Protein AF-A0A0P0X554-F1 (afdb_monomer_lite)

InterPro domains:
  IPR001412 Aminoacyl-tRNA synthetase, class I, conserved site [PS00178] (25-35)
  IPR014729 Rossmann-like alpha/beta/alpha sandwich fold [G3DSA:3.40.50.620] (14-107)

Sequence (107 aa):
MVPGLRDRKFNLCYRSLRVSQPRGPSSEALHLGHLIPFMEYLQDAFKVPQVIQLTDDEKFMWKNLTIAECKRLAHENAKDIITCGFDIEKTFIFTDFSYVGGFITYL

Secondary structure (DSSP, 8-state):
--TTHHHHHHHHHHHS--EEEEE---SSS--HHHHGGG-THHHHHHT--EEEEE-HHHHHHHSS--HHHHHHHHHHHHHHHHTT---TTTEEEEEHHHHTTT-----

Structure (mmCIF, N/CA/C/O backbone):
data_AF-A0A0P0X554-F1
#
_entry.id   AF-A0A0P0X554-F1
#
loop_
_atom_site.group_PDB
_atom_site.id
_atom_site.type_symbol
_atom_site.label_atom_id
_atom_site.label_alt_id
_atom_site.label_comp_id
_atom_site.label_asym_id
_atom_site.label_entity_id
_atom_site.label_seq_id
_atom_site.pdbx_PDB_ins_code
_atom_site.Cartn_x
_atom_site.Cartn_y
_atom_site.Cartn_z
_atom_site.occupancy
_atom_site.B_iso_or_equiv
_atom_site.auth_seq_id
_atom_site.auth_comp_id
_atom_site.auth_asym_id
_atom_site.auth_atom_id
_atom_site.pdbx_PDB_model_num
ATOM 1 N N . MET A 1 1 ? -12.638 21.065 -3.031 1.00 31.06 1 MET A N 1
ATOM 2 C CA . MET A 1 1 ? -11.676 21.520 -2.003 1.00 31.06 1 MET A CA 1
ATOM 3 C C . MET A 1 1 ? -12.482 21.851 -0.748 1.00 31.06 1 MET A C 1
ATOM 5 O O . MET A 1 1 ? -13.206 22.832 -0.778 1.00 31.06 1 MET A O 1
ATOM 9 N N . VAL A 1 2 ? -12.459 21.010 0.295 1.00 34.94 2 VAL A N 1
ATOM 10 C CA . VAL A 1 2 ? -13.098 21.311 1.596 1.00 34.94 2 VAL A CA 1
ATOM 11 C C . VAL A 1 2 ? -11.978 21.616 2.599 1.00 34.94 2 VAL A C 1
ATOM 13 O O . VAL A 1 2 ? -11.364 20.683 3.130 1.00 34.94 2 VAL A O 1
ATOM 16 N N . PRO A 1 3 ? -11.629 22.896 2.822 1.00 33.62 3 PRO A N 1
ATOM 17 C CA . PRO A 1 3 ? -10.677 23.279 3.858 1.00 33.62 3 PRO A CA 1
ATOM 18 C C . PRO A 1 3 ? -11.292 22.906 5.216 1.00 33.62 3 PRO A C 1
ATOM 20 O O . PRO A 1 3 ? -12.348 23.415 5.569 1.00 33.62 3 PRO A O 1
ATOM 23 N N . GLY A 1 4 ? -10.698 21.949 5.934 1.00 36.50 4 GLY A N 1
ATOM 24 C CA . GLY A 1 4 ? -11.195 21.473 7.238 1.00 36.50 4 GLY A CA 1
ATOM 25 C C . GLY A 1 4 ? -11.436 19.962 7.347 1.00 36.50 4 GLY A C 1
ATOM 26 O O . GLY A 1 4 ? -11.533 19.442 8.460 1.00 36.50 4 GLY A O 1
ATOM 27 N N . LEU A 1 5 ? -11.472 19.220 6.229 1.00 45.41 5 LEU A N 1
ATOM 28 C CA . LEU A 1 5 ? -11.336 17.752 6.280 1.00 45.41 5 LEU A CA 1
ATOM 29 C C . LEU A 1 5 ? -9.878 17.325 6.539 1.00 45.41 5 LEU A C 1
ATOM 31 O O . LEU A 1 5 ? -9.656 16.305 7.191 1.00 45.41 5 LEU A O 1
ATOM 35 N N . ARG A 1 6 ? -8.917 18.145 6.071 1.00 47.53 6 ARG A N 1
ATOM 36 C CA . ARG A 1 6 ? -7.458 17.978 6.228 1.00 47.53 6 ARG A CA 1
ATOM 37 C C . ARG A 1 6 ? -7.061 17.675 7.674 1.00 47.53 6 ARG A C 1
ATOM 39 O O . ARG A 1 6 ? -6.455 16.644 7.931 1.00 47.53 6 ARG A O 1
ATOM 46 N N . ASP A 1 7 ? -7.487 18.513 8.615 1.00 49.47 7 ASP A N 1
ATOM 47 C CA . ASP A 1 7 ? -7.030 18.407 10.004 1.00 49.47 7 ASP A CA 1
ATOM 48 C C . ASP A 1 7 ? -7.838 17.405 10.825 1.00 49.47 7 ASP A C 1
ATOM 50 O O . ASP A 1 7 ? -7.313 16.827 11.772 1.00 49.47 7 ASP A O 1
ATOM 54 N N . ARG A 1 8 ? -9.107 17.156 10.473 1.00 48.38 8 ARG A N 1
ATOM 55 C CA . ARG A 1 8 ? -9.950 16.217 11.228 1.00 48.38 8 ARG A CA 1
ATOM 56 C C . ARG A 1 8 ? -9.608 14.763 10.939 1.00 48.38 8 ARG A C 1
ATOM 58 O O . ARG A 1 8 ? -9.450 14.003 11.891 1.00 48.38 8 ARG A O 1
ATOM 65 N N . LYS A 1 9 ? -9.441 14.374 9.668 1.00 50.94 9 LYS A N 1
ATOM 66 C CA . LYS A 1 9 ? -9.040 12.996 9.335 1.00 50.94 9 LYS A CA 1
ATOM 67 C C . LYS A 1 9 ? -7.588 12.724 9.753 1.00 50.94 9 LYS A C 1
ATOM 69 O O . LYS A 1 9 ? -7.319 11.658 10.297 1.00 50.94 9 LYS A O 1
ATOM 74 N N . PHE A 1 10 ? -6.685 13.704 9.618 1.00 50.28 10 PHE A N 1
ATOM 75 C CA . PHE A 1 10 ? -5.281 13.566 10.028 1.00 50.28 10 PHE A CA 1
ATOM 76 C C . PHE A 1 10 ? -5.080 13.553 11.555 1.00 50.28 10 PHE A C 1
ATOM 78 O O . PHE A 1 10 ? -4.336 12.716 12.053 1.00 50.28 10 PHE A O 1
ATOM 85 N N . ASN A 1 11 ? -5.793 14.376 12.338 1.00 46.16 11 ASN A N 1
ATOM 86 C CA . ASN A 1 11 ? -5.724 14.279 13.807 1.00 46.16 11 ASN A CA 1
ATOM 87 C C . ASN A 1 11 ? -6.412 13.017 14.353 1.00 46.16 11 ASN A C 1
ATOM 89 O O . ASN A 1 11 ? -5.947 12.450 15.345 1.00 46.16 11 ASN A O 1
ATOM 93 N N . LEU A 1 12 ? -7.467 12.508 13.697 1.00 45.50 12 LEU A N 1
ATOM 94 C CA . LEU A 1 12 ? -7.964 11.154 13.988 1.00 45.50 12 LEU A CA 1
ATOM 95 C C . LEU A 1 12 ? -6.891 10.097 13.691 1.00 45.50 12 LEU A C 1
ATOM 97 O O . LEU A 1 12 ? -6.791 9.108 14.426 1.00 45.50 12 LEU A O 1
ATOM 101 N N . CYS A 1 13 ? -6.060 10.360 12.673 1.00 47.78 13 CYS A N 1
ATOM 102 C CA . CYS A 1 13 ? -4.906 9.565 12.274 1.00 47.78 13 CYS A CA 1
ATOM 103 C C . CYS A 1 13 ? -3.769 9.532 13.330 1.00 47.78 13 CYS A C 1
ATOM 105 O O . CYS A 1 13 ? -2.742 8.913 13.102 1.00 47.78 13 CYS A O 1
ATOM 107 N N . TYR A 1 14 ? -3.906 10.122 14.518 1.00 44.88 14 TYR A N 1
ATOM 108 C CA . TYR A 1 14 ? -2.922 9.939 15.603 1.00 44.88 14 TYR A CA 1
ATOM 109 C C . TYR A 1 14 ? -3.537 9.499 16.935 1.00 44.88 14 TYR A C 1
ATOM 111 O O . TYR A 1 14 ? -2.808 9.166 17.863 1.00 44.88 14 TYR A O 1
ATOM 119 N N . ARG A 1 15 ? -4.872 9.445 17.041 1.00 47.50 15 ARG A N 1
ATOM 120 C CA . ARG A 1 15 ? -5.568 9.298 18.335 1.00 47.50 15 ARG A CA 1
ATOM 121 C C . ARG A 1 15 ? -6.396 8.023 18.499 1.00 47.50 15 ARG A C 1
ATOM 123 O O . ARG A 1 15 ? -6.973 7.812 19.558 1.00 47.50 15 ARG A O 1
ATOM 130 N N . SER A 1 16 ? -6.478 7.193 17.462 1.00 53.97 16 SER A N 1
ATOM 131 C CA . SER A 1 16 ? -7.328 5.997 17.418 1.00 53.97 16 SER A CA 1
ATOM 132 C C . SER A 1 16 ? -6.608 4.819 16.759 1.00 53.97 16 SER A C 1
ATOM 134 O O . SER A 1 16 ? -5.744 5.030 15.903 1.00 53.97 16 SER A O 1
ATOM 136 N N . LEU A 1 17 ? -6.954 3.593 17.170 1.00 58.03 17 LEU A N 1
ATOM 137 C CA . LEU A 1 17 ? -6.541 2.361 16.494 1.00 58.03 17 LEU A CA 1
ATOM 138 C C . LEU A 1 17 ? -6.963 2.439 15.020 1.00 58.03 17 LEU A C 1
ATOM 140 O O . LEU A 1 17 ? -8.096 2.817 14.726 1.00 58.03 17 LEU A O 1
ATOM 144 N N . ARG A 1 18 ? -6.052 2.101 14.107 1.00 66.06 18 ARG A N 1
ATOM 145 C CA . ARG A 1 18 ? -6.309 2.031 12.665 1.00 66.06 18 ARG A CA 1
ATOM 146 C C . ARG A 1 18 ? -5.648 0.804 12.078 1.00 66.06 18 ARG A C 1
ATOM 148 O O . ARG A 1 18 ? -4.645 0.325 12.603 1.00 66.06 18 ARG A O 1
ATOM 155 N N . VAL A 1 19 ? -6.197 0.352 10.963 1.00 74.44 19 VAL A N 1
ATOM 156 C CA . VAL A 1 19 ? -5.577 -0.666 10.124 1.00 74.44 19 VAL A CA 1
ATOM 157 C C . VAL A 1 19 ? -4.907 0.060 8.960 1.00 74.44 19 VAL A C 1
ATOM 159 O O . VAL A 1 19 ? -5.539 0.870 8.280 1.00 74.44 19 VAL A O 1
ATOM 162 N N . SER A 1 20 ? -3.612 -0.191 8.773 1.00 75.81 20 SER A N 1
ATOM 163 C CA . SER A 1 20 ? -2.810 0.379 7.689 1.00 75.81 20 SER A CA 1
ATOM 164 C C . SER A 1 20 ? -2.366 -0.742 6.761 1.00 75.81 20 SER A C 1
ATOM 166 O O . SER A 1 20 ? -1.703 -1.671 7.216 1.00 75.81 20 SER A O 1
ATOM 168 N N . GLN A 1 21 ? -2.730 -0.662 5.482 1.00 76.94 21 GLN A N 1
ATOM 169 C CA . GLN A 1 21 ? -2.376 -1.669 4.474 1.00 76.94 21 GLN A CA 1
ATOM 170 C C . GLN A 1 21 ? -1.566 -1.005 3.349 1.00 76.94 21 GLN A C 1
ATOM 172 O O . GLN A 1 21 ? -2.102 -0.126 2.667 1.00 76.94 21 GLN A O 1
ATOM 177 N N . PRO A 1 22 ? -0.286 -1.368 3.154 1.00 78.06 22 PRO A N 1
ATOM 178 C CA . PRO A 1 22 ? 0.502 -0.863 2.038 1.00 78.06 22 PRO A CA 1
ATOM 179 C C . PRO A 1 22 ? 0.203 -1.643 0.752 1.00 78.06 22 PRO A C 1
ATOM 181 O O . PRO A 1 22 ? -0.023 -2.855 0.773 1.00 78.06 22 PRO A O 1
ATOM 184 N N . ARG A 1 23 ? 0.271 -0.963 -0.393 1.00 84.31 23 ARG A N 1
ATOM 185 C CA . ARG A 1 23 ? 0.195 -1.579 -1.721 1.00 84.31 23 ARG A CA 1
ATOM 186 C C . ARG A 1 23 ? 1.165 -0.903 -2.682 1.00 84.31 23 ARG A C 1
ATOM 188 O O . ARG A 1 23 ? 0.977 0.249 -3.045 1.00 84.31 23 ARG A O 1
ATOM 195 N N . GLY A 1 24 ? 2.144 -1.662 -3.169 1.00 83.06 24 GLY A N 1
ATOM 196 C CA . GLY A 1 24 ? 3.032 -1.215 -4.243 1.00 83.06 24 GLY A CA 1
ATOM 197 C C . GLY A 1 24 ? 2.430 -1.496 -5.623 1.00 83.06 24 GLY A C 1
ATOM 198 O O . GLY A 1 24 ? 2.420 -2.660 -6.026 1.00 83.06 24 GLY A O 1
ATOM 199 N N . PRO A 1 25 ? 1.966 -0.493 -6.382 1.00 77.06 25 PRO A N 1
ATOM 200 C CA . PRO A 1 25 ? 1.293 -0.707 -7.660 1.00 77.06 25 PRO A CA 1
ATOM 201 C C . PRO A 1 25 ? 2.242 -1.256 -8.738 1.00 77.06 25 PRO A C 1
ATOM 203 O O . PRO A 1 25 ? 3.126 -0.568 -9.236 1.00 77.06 25 PRO A O 1
ATOM 206 N N . SER A 1 26 ? 2.083 -2.536 -9.075 1.00 79.19 26 SER A N 1
ATOM 207 C CA . SER A 1 26 ? 3.005 -3.291 -9.946 1.00 79.19 26 SER A CA 1
ATOM 208 C C . SER A 1 26 ? 2.404 -3.752 -11.273 1.00 79.19 26 SER A C 1
ATOM 210 O O . SER A 1 26 ? 3.138 -4.163 -12.166 1.00 79.19 26 SER A O 1
ATOM 212 N N . SER A 1 27 ? 1.080 -3.767 -11.363 1.00 81.88 27 SER A N 1
ATOM 213 C CA . SER A 1 27 ? 0.289 -4.273 -12.484 1.00 81.88 27 SER A CA 1
ATOM 214 C C . SER A 1 27 ? -1.023 -3.508 -12.533 1.00 81.8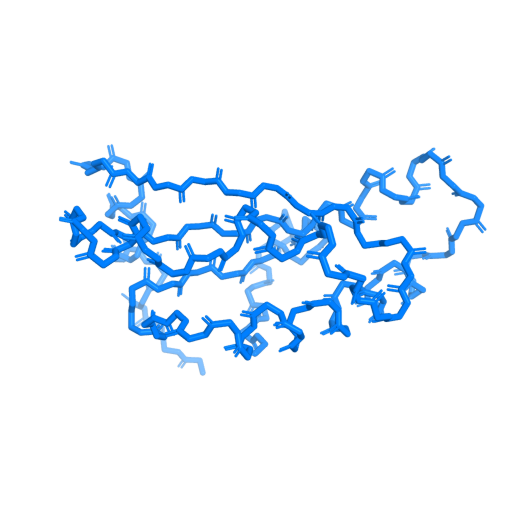8 27 SER A C 1
ATOM 216 O O . SER A 1 27 ? -1.433 -2.944 -11.520 1.00 81.88 27 SER A O 1
ATOM 218 N N . GLU A 1 28 ? -1.674 -3.494 -13.694 1.00 81.12 28 GLU A N 1
ATOM 219 C CA . GLU A 1 28 ? -2.935 -2.765 -13.877 1.00 81.12 28 GLU A CA 1
ATOM 220 C C . GLU A 1 28 ? -4.045 -3.315 -12.985 1.00 81.12 28 GLU A C 1
ATOM 222 O O . GLU A 1 28 ? -4.704 -2.542 -12.303 1.00 81.12 28 GLU A O 1
ATOM 227 N N . ALA A 1 29 ? -4.178 -4.642 -12.927 1.00 80.88 29 ALA A N 1
ATOM 228 C CA . ALA A 1 29 ? -5.162 -5.323 -12.098 1.00 80.88 29 ALA A CA 1
ATOM 229 C C . ALA A 1 29 ? -4.508 -6.074 -10.930 1.00 80.88 29 ALA A C 1
ATOM 231 O O . ALA A 1 29 ? -3.401 -6.629 -11.049 1.00 80.88 29 ALA A O 1
ATOM 232 N N . LEU A 1 30 ? -5.219 -6.130 -9.806 1.00 85.00 30 LEU A N 1
ATOM 233 C CA . LEU A 1 30 ? -4.920 -7.006 -8.677 1.00 85.00 30 LEU A CA 1
ATOM 234 C C . LEU A 1 30 ? -5.409 -8.439 -8.955 1.00 85.00 30 LEU A C 1
ATOM 236 O O . LEU A 1 30 ? -6.552 -8.659 -9.338 1.00 85.00 30 LEU A O 1
ATOM 240 N N . HIS A 1 31 ? -4.568 -9.450 -8.719 1.00 85.06 31 HIS A N 1
ATOM 241 C CA . HIS A 1 31 ? -5.034 -10.839 -8.664 1.00 85.06 31 HIS A CA 1
ATOM 242 C C . HIS A 1 31 ? -5.666 -11.150 -7.298 1.00 85.06 31 HIS A C 1
ATOM 244 O O . HIS A 1 31 ? -5.359 -10.485 -6.310 1.00 85.06 31 HIS A O 1
ATOM 250 N N . LEU A 1 32 ? -6.449 -12.229 -7.195 1.00 82.12 32 LEU A N 1
ATOM 251 C CA . LEU A 1 32 ? -7.172 -12.606 -5.965 1.00 82.12 32 LEU A CA 1
ATOM 252 C C . LEU A 1 32 ? -6.295 -12.625 -4.700 1.00 82.12 32 LEU A C 1
ATOM 254 O O . LEU A 1 32 ? -6.715 -12.149 -3.652 1.00 82.12 32 LEU A O 1
ATOM 258 N N . GLY A 1 33 ? -5.045 -13.096 -4.800 1.00 83.38 33 GLY A N 1
ATOM 259 C CA . GLY A 1 33 ? -4.110 -13.095 -3.667 1.00 83.38 33 GLY A CA 1
ATOM 260 C C . GLY A 1 33 ? -3.786 -11.706 -3.091 1.00 83.38 33 GLY A C 1
ATOM 261 O O . GLY A 1 33 ? -3.485 -11.601 -1.907 1.00 83.38 33 GLY A O 1
ATOM 262 N N . HIS A 1 34 ? -3.888 -10.634 -3.886 1.00 84.25 34 HIS A N 1
ATOM 263 C CA . HIS A 1 34 ? -3.697 -9.262 -3.412 1.00 84.25 34 HIS A CA 1
ATOM 264 C C . HIS A 1 34 ? -4.914 -8.722 -2.668 1.00 84.25 34 HIS A C 1
ATOM 266 O O . HIS A 1 34 ? -4.765 -7.737 -1.960 1.00 84.25 34 HIS A O 1
ATOM 272 N N . LEU A 1 35 ? -6.093 -9.328 -2.827 1.00 81.94 35 LEU A N 1
ATOM 273 C CA . LEU A 1 35 ? -7.324 -8.858 -2.189 1.00 81.94 35 LEU A CA 1
ATOM 274 C C . LEU A 1 35 ? -7.456 -9.359 -0.747 1.00 81.94 35 LEU A C 1
ATOM 276 O O . LEU A 1 35 ? -8.194 -8.772 0.033 1.00 81.94 35 LEU A O 1
ATOM 280 N N . ILE A 1 36 ? -6.702 -10.396 -0.363 1.00 83.00 36 ILE A N 1
ATOM 281 C CA . ILE A 1 36 ? -6.747 -10.983 0.986 1.00 83.00 36 ILE A CA 1
ATOM 282 C C . ILE A 1 36 ? -6.513 -9.930 2.092 1.00 83.00 36 ILE A C 1
ATOM 284 O O . ILE A 1 36 ? -7.290 -9.909 3.046 1.00 83.00 36 ILE A O 1
ATOM 288 N N . PRO A 1 37 ? -5.519 -9.021 1.996 1.00 80.38 37 PRO A N 1
ATOM 289 C CA . PRO A 1 37 ? -5.335 -7.956 2.986 1.00 80.38 37 PRO A CA 1
ATOM 290 C C . PRO A 1 37 ? -6.394 -6.846 2.909 1.00 80.38 37 PRO A C 1
ATOM 292 O O . PRO A 1 37 ? -6.559 -6.100 3.872 1.00 80.38 37 PRO A O 1
ATOM 295 N N . PHE A 1 38 ? -7.089 -6.724 1.773 1.00 77.19 38 PHE A N 1
ATOM 296 C CA . PHE A 1 38 ? -8.109 -5.703 1.514 1.00 77.19 38 PHE A CA 1
ATOM 297 C C . PHE A 1 38 ? -9.534 -6.174 1.797 1.00 77.19 38 PHE A C 1
ATOM 299 O O . PHE A 1 38 ? -10.486 -5.463 1.492 1.00 77.19 38 PHE A O 1
ATOM 306 N N . MET A 1 39 ? -9.701 -7.344 2.412 1.00 75.75 39 MET A N 1
ATOM 307 C CA . MET A 1 39 ? -11.007 -7.762 2.898 1.00 75.75 39 MET A CA 1
ATOM 308 C C . MET A 1 39 ? -11.476 -6.768 3.973 1.00 75.75 39 MET A C 1
ATOM 310 O O . MET A 1 39 ? -10.853 -6.649 5.031 1.00 75.75 39 MET A O 1
ATOM 314 N N . GLU A 1 40 ? -12.590 -6.080 3.705 1.00 81.06 40 GLU A N 1
ATOM 315 C CA . GLU A 1 40 ? -13.226 -5.056 4.559 1.00 81.06 40 GLU A CA 1
ATOM 316 C C . GLU A 1 40 ? -13.411 -5.504 6.024 1.00 81.06 40 GLU A C 1
ATOM 318 O O . GLU A 1 40 ? -13.445 -4.6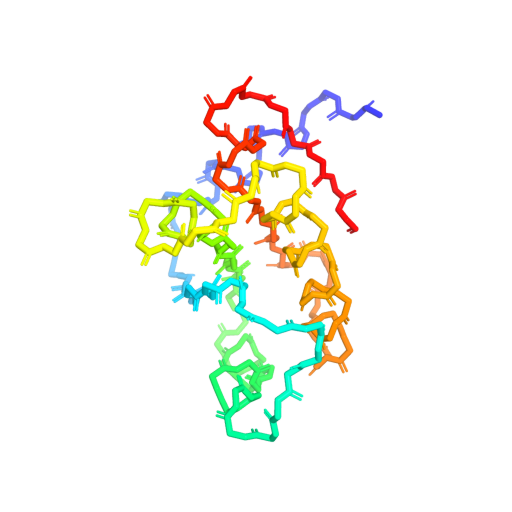81 6.939 1.00 81.06 40 GLU A O 1
ATOM 323 N N . TYR A 1 41 ? -13.449 -6.818 6.264 1.00 83.19 41 TYR A N 1
ATOM 324 C CA . TYR A 1 41 ? -13.679 -7.470 7.552 1.00 83.19 41 TYR A CA 1
ATOM 325 C C . TYR A 1 41 ? -13.018 -6.794 8.763 1.00 83.19 41 TYR A C 1
ATOM 327 O O . TYR A 1 41 ? -13.652 -6.682 9.805 1.00 83.19 41 TYR A O 1
ATOM 335 N N . LEU A 1 42 ? -11.764 -6.331 8.671 1.00 82.81 42 LEU A N 1
ATOM 336 C CA . LEU A 1 42 ? -11.100 -5.687 9.816 1.00 82.81 42 LEU A CA 1
ATOM 337 C C . LEU A 1 42 ? -11.667 -4.300 10.138 1.00 82.81 42 LEU A C 1
ATOM 339 O O . LEU A 1 42 ? -11.864 -3.975 11.312 1.00 82.81 42 LEU A O 1
ATOM 343 N N . GLN A 1 43 ? -11.944 -3.487 9.118 1.00 86.31 43 GLN A N 1
ATOM 344 C CA . GLN A 1 43 ? -12.634 -2.210 9.308 1.00 86.31 43 GLN A CA 1
ATOM 345 C C . GLN A 1 43 ? -14.003 -2.455 9.941 1.00 86.31 43 GLN A C 1
ATOM 347 O O . GLN A 1 43 ? -14.416 -1.732 10.851 1.00 86.31 43 GLN A O 1
ATOM 352 N N . ASP A 1 44 ? -14.666 -3.516 9.500 1.00 86.94 44 ASP A N 1
ATOM 353 C CA . ASP A 1 44 ? -16.031 -3.810 9.875 1.00 86.94 44 ASP A CA 1
ATOM 354 C C . ASP A 1 44 ? -16.164 -4.452 11.264 1.00 86.94 44 ASP A C 1
ATOM 356 O O . ASP A 1 44 ? -17.068 -4.105 12.026 1.00 86.94 44 ASP A O 1
ATOM 360 N N . ALA A 1 45 ? -15.228 -5.319 11.645 1.00 88.75 45 ALA A N 1
ATOM 361 C CA . ALA A 1 45 ? -15.190 -5.968 12.952 1.00 88.75 45 ALA A CA 1
ATOM 362 C C . ALA A 1 45 ? -14.801 -4.994 14.072 1.00 88.75 45 ALA A C 1
ATOM 364 O O . ALA A 1 45 ? -15.381 -5.031 15.156 1.00 88.75 45 ALA A O 1
ATOM 365 N N . PHE A 1 46 ? -13.834 -4.106 13.818 1.00 87.25 46 PHE A N 1
ATOM 366 C CA . PHE A 1 46 ? -13.311 -3.190 14.838 1.00 87.25 46 PHE A CA 1
ATOM 367 C C . PHE A 1 46 ? -13.910 -1.781 14.772 1.00 87.25 46 PHE A C 1
ATOM 369 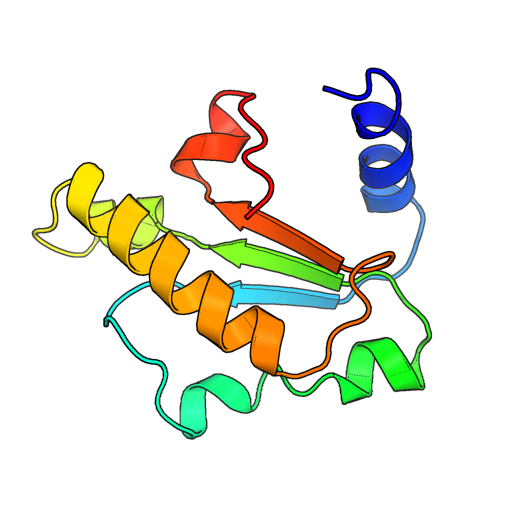O O . PHE A 1 46 ? -13.677 -0.982 15.678 1.00 87.25 46 PHE A O 1
ATOM 376 N N . LYS A 1 47 ? -14.678 -1.464 13.720 1.00 86.00 47 LYS A N 1
ATOM 377 C CA . LYS A 1 47 ? -15.249 -0.128 13.466 1.00 86.00 47 LYS A CA 1
ATOM 378 C C . LYS A 1 47 ? -14.189 0.982 13.514 1.00 86.00 47 LYS A C 1
ATOM 380 O O . LYS A 1 47 ? -14.432 2.076 14.024 1.00 86.00 47 LYS A O 1
ATOM 385 N N . VAL A 1 48 ? -13.009 0.695 12.962 1.00 86.69 48 VAL A N 1
ATOM 386 C CA . VAL A 1 48 ? -11.848 1.599 12.942 1.00 86.69 48 VAL A CA 1
ATOM 387 C C . VAL A 1 48 ? -11.657 2.262 11.576 1.00 86.69 48 VAL A C 1
ATOM 389 O O . VAL A 1 48 ? -12.034 1.685 10.555 1.00 86.69 48 VAL A O 1
ATOM 392 N N . PRO A 1 49 ? -11.038 3.455 11.512 1.00 87.81 49 PRO A N 1
ATOM 393 C CA . PRO A 1 49 ? -10.618 4.030 10.242 1.00 87.81 49 PRO A CA 1
ATOM 394 C C . PRO A 1 49 ? -9.559 3.163 9.545 1.00 87.81 49 PRO A C 1
ATOM 396 O O . PRO A 1 49 ? -8.667 2.606 10.193 1.00 87.81 49 PRO A O 1
ATOM 399 N N . GLN A 1 50 ? -9.634 3.108 8.217 1.00 87.69 50 GLN A N 1
ATOM 400 C CA . GLN A 1 50 ? -8.694 2.394 7.356 1.00 87.69 50 GLN A CA 1
ATOM 401 C C . GLN A 1 50 ? -7.814 3.398 6.612 1.00 87.69 50 GLN A C 1
ATOM 403 O O . GLN A 1 50 ? -8.309 4.368 6.036 1.00 87.69 50 GLN A O 1
ATOM 408 N N . VAL A 1 51 ? -6.506 3.149 6.598 1.00 88.44 51 VAL A N 1
ATOM 409 C CA . VAL A 1 51 ? -5.546 3.932 5.813 1.00 88.44 51 VAL A CA 1
ATOM 410 C C . VAL A 1 51 ? -4.851 3.009 4.822 1.00 88.44 51 VAL A C 1
ATOM 412 O O . VAL A 1 51 ? -4.367 1.940 5.193 1.00 88.44 51 VAL A O 1
ATOM 415 N N . ILE A 1 52 ? -4.825 3.392 3.551 1.00 89.38 52 ILE A N 1
ATOM 416 C CA . ILE A 1 52 ? -4.223 2.599 2.480 1.00 89.38 52 ILE A CA 1
ATOM 417 C C . ILE A 1 52 ? -3.181 3.458 1.781 1.00 89.38 52 ILE A C 1
ATOM 419 O O . ILE A 1 52 ? -3.504 4.492 1.195 1.00 89.38 52 ILE A O 1
ATOM 423 N N . GLN A 1 53 ? -1.930 3.024 1.875 1.00 91.06 53 GLN A N 1
ATOM 424 C CA . GLN A 1 53 ? -0.796 3.692 1.251 1.00 91.06 53 GLN A CA 1
ATOM 425 C C . GLN A 1 53 ? -0.483 3.007 -0.075 1.00 91.06 53 GLN A C 1
ATOM 427 O O . GLN A 1 53 ? -0.212 1.805 -0.110 1.00 91.06 53 GLN A O 1
ATOM 432 N N . LEU A 1 54 ? -0.500 3.778 -1.156 1.00 91.75 54 LEU A N 1
ATOM 433 C CA . LEU A 1 54 ? -0.062 3.352 -2.477 1.00 91.75 54 LEU A CA 1
ATOM 434 C C . LEU A 1 54 ? 1.388 3.797 -2.673 1.00 91.75 54 LEU A C 1
ATOM 436 O O . LEU A 1 54 ? 1.640 4.968 -2.957 1.00 91.75 54 LEU A O 1
ATOM 440 N N . THR A 1 55 ? 2.320 2.856 -2.512 1.00 92.12 55 THR A N 1
ATOM 441 C CA . THR A 1 55 ? 3.775 3.096 -2.520 1.00 92.12 55 THR A CA 1
ATOM 442 C C . THR A 1 55 ? 4.309 3.177 -3.952 1.00 92.12 55 THR A C 1
ATOM 444 O O . THR A 1 55 ? 5.054 2.319 -4.438 1.00 92.12 55 THR A O 1
ATOM 447 N N . ASP A 1 56 ? 3.823 4.177 -4.689 1.00 90.56 56 ASP A N 1
ATOM 448 C CA . ASP A 1 56 ? 4.206 4.463 -6.072 1.00 90.56 56 ASP A CA 1
ATOM 449 C C . ASP A 1 56 ? 5.667 4.929 -6.195 1.00 90.56 56 ASP A C 1
ATOM 451 O O . ASP A 1 56 ? 6.318 4.658 -7.207 1.00 90.56 56 ASP A O 1
ATOM 455 N N . ASP A 1 57 ? 6.212 5.530 -5.141 1.00 91.31 57 ASP A N 1
ATOM 456 C CA . ASP A 1 57 ? 7.625 5.877 -4.982 1.00 91.31 57 ASP A CA 1
ATOM 457 C C . ASP A 1 57 ? 8.538 4.642 -4.848 1.00 91.31 57 ASP A C 1
ATOM 459 O O . ASP A 1 57 ? 9.567 4.557 -5.517 1.00 91.31 57 ASP A O 1
ATOM 463 N N . GLU A 1 58 ? 8.148 3.641 -4.057 1.00 90.56 58 GLU A N 1
ATOM 464 C CA . GLU A 1 58 ? 8.837 2.355 -3.920 1.00 90.56 58 GLU A CA 1
ATOM 465 C C . GLU A 1 58 ? 8.891 1.650 -5.275 1.00 90.56 58 GLU A C 1
ATOM 467 O O . GLU A 1 58 ? 9.947 1.184 -5.702 1.00 90.56 58 GLU A O 1
ATOM 472 N N . LYS A 1 59 ? 7.784 1.652 -6.021 1.00 89.56 59 LYS A N 1
ATOM 473 C CA . LYS A 1 59 ? 7.756 1.066 -7.366 1.00 89.56 59 LYS A CA 1
ATOM 474 C C . LYS A 1 59 ? 8.633 1.823 -8.354 1.00 89.56 59 LYS A C 1
ATOM 476 O O . LYS A 1 59 ? 9.316 1.172 -9.143 1.00 89.56 59 LYS A O 1
ATOM 481 N N . PHE A 1 60 ? 8.685 3.147 -8.266 1.00 91.12 60 PHE A N 1
ATOM 482 C CA . PHE A 1 60 ? 9.626 3.957 -9.036 1.00 91.12 60 PHE A CA 1
ATOM 483 C C . PHE A 1 60 ? 11.092 3.657 -8.677 1.00 91.12 60 PHE A C 1
ATOM 485 O O . PHE A 1 60 ? 11.934 3.578 -9.566 1.00 91.12 60 PHE A O 1
ATOM 492 N N . MET A 1 61 ? 11.408 3.445 -7.394 1.00 91.69 61 MET A N 1
ATOM 493 C CA . MET A 1 61 ? 12.774 3.156 -6.936 1.00 91.69 61 MET A CA 1
ATOM 494 C C . MET A 1 61 ? 13.262 1.753 -7.322 1.00 91.69 61 MET A C 1
ATOM 496 O O . MET A 1 61 ? 14.441 1.575 -7.621 1.00 91.69 61 MET A O 1
ATOM 500 N N . TRP A 1 62 ? 12.379 0.750 -7.314 1.00 91.81 62 TRP A N 1
ATOM 501 C CA . TRP A 1 62 ? 12.761 -0.658 -7.501 1.00 91.81 62 TRP A CA 1
ATOM 502 C C . TRP A 1 62 ? 12.457 -1.231 -8.888 1.00 91.81 62 TRP A C 1
ATOM 504 O O . TRP A 1 62 ? 12.828 -2.375 -9.177 1.00 91.81 62 TRP A O 1
ATOM 514 N N . LYS A 1 63 ? 11.764 -0.489 -9.757 1.00 88.25 63 LYS A N 1
ATOM 515 C CA . LYS A 1 63 ? 11.420 -0.918 -11.120 1.00 88.25 63 LYS A CA 1
ATOM 516 C C . LYS A 1 63 ? 11.791 0.160 -12.130 1.00 88.25 63 LYS A C 1
ATOM 518 O O . LYS A 1 63 ? 11.818 1.340 -11.821 1.00 88.25 63 LYS A O 1
ATOM 523 N N . ASN A 1 64 ? 12.023 -0.253 -13.373 1.00 91.75 64 ASN A N 1
ATOM 524 C CA . ASN A 1 64 ? 12.258 0.669 -14.483 1.00 91.75 64 ASN A CA 1
ATOM 525 C C . ASN A 1 64 ? 10.927 1.252 -14.997 1.00 91.75 64 ASN A C 1
ATOM 527 O O . ASN A 1 64 ? 10.487 0.937 -16.102 1.00 91.75 64 ASN A O 1
ATOM 531 N N . LEU A 1 65 ? 10.248 2.029 -14.151 1.00 92.44 65 LEU A N 1
ATOM 532 C CA . LEU A 1 65 ? 8.975 2.684 -14.447 1.00 92.44 65 LEU A CA 1
ATOM 533 C C . LEU A 1 65 ? 9.149 4.199 -14.370 1.00 92.44 65 LEU A C 1
ATOM 535 O O . LEU A 1 65 ? 9.905 4.717 -13.553 1.00 92.44 65 LEU A O 1
ATOM 539 N N . THR A 1 66 ? 8.423 4.935 -15.208 1.00 94.19 66 THR A N 1
ATOM 540 C CA . THR A 1 66 ? 8.370 6.397 -15.086 1.00 94.19 66 THR A CA 1
ATOM 541 C C . THR A 1 66 ? 7.457 6.796 -13.924 1.00 94.19 66 THR A C 1
ATOM 543 O O . THR A 1 66 ? 6.568 6.038 -13.533 1.00 94.19 66 THR A O 1
ATOM 546 N N . ILE A 1 67 ? 7.613 8.015 -13.396 1.00 92.00 67 ILE A N 1
ATOM 547 C CA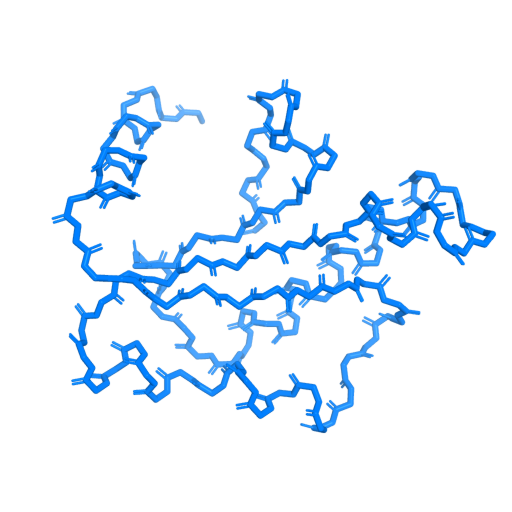 . ILE A 1 67 ? 6.697 8.561 -12.376 1.00 92.00 67 ILE A CA 1
ATOM 548 C C . ILE A 1 67 ? 5.246 8.552 -12.887 1.00 92.00 67 ILE A C 1
ATOM 550 O O . ILE A 1 67 ? 4.326 8.234 -12.137 1.00 92.00 67 ILE A O 1
ATOM 554 N N . ALA A 1 68 ? 5.037 8.882 -14.167 1.00 92.50 68 ALA A N 1
ATOM 555 C CA . ALA A 1 68 ? 3.715 8.871 -14.789 1.00 92.50 68 ALA A CA 1
ATOM 556 C C . ALA A 1 68 ? 3.094 7.466 -14.782 1.00 92.50 68 ALA A C 1
ATOM 558 O O . ALA A 1 68 ? 1.922 7.318 -14.441 1.00 92.50 68 ALA A O 1
ATOM 559 N N . GLU A 1 69 ? 3.894 6.442 -15.082 1.00 92.94 69 GLU A N 1
ATOM 560 C CA . GLU A 1 69 ? 3.442 5.053 -15.063 1.00 92.94 69 GLU A CA 1
ATOM 561 C C . GLU A 1 6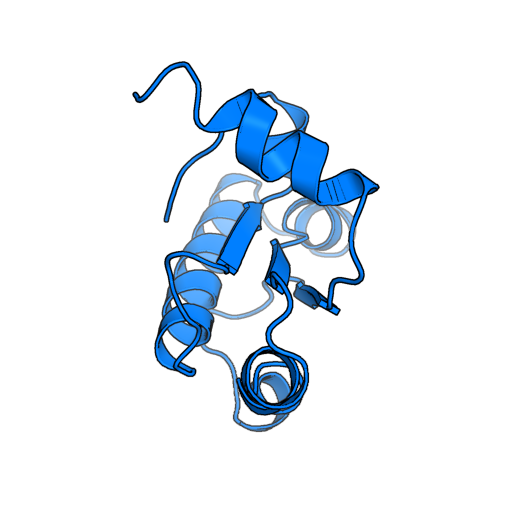9 ? 3.130 4.575 -13.640 1.00 92.94 69 GLU A C 1
ATOM 563 O O . GLU A 1 69 ? 2.086 3.972 -13.411 1.00 92.94 69 GLU A O 1
ATOM 568 N N . CYS A 1 70 ? 3.964 4.924 -12.656 1.00 92.56 70 CYS A N 1
ATOM 569 C CA . CYS A 1 70 ? 3.707 4.584 -11.253 1.00 92.56 70 CYS A CA 1
ATOM 570 C C . CYS A 1 70 ? 2.398 5.210 -10.748 1.00 92.56 70 CYS A C 1
ATOM 572 O O . CYS A 1 70 ? 1.584 4.523 -10.134 1.00 92.56 70 CYS A O 1
ATOM 574 N N . LYS A 1 71 ? 2.147 6.486 -11.077 1.00 91.31 71 LYS A N 1
ATOM 575 C CA . LYS A 1 71 ? 0.889 7.177 -10.745 1.00 91.31 71 LYS A CA 1
ATOM 576 C C . LYS A 1 71 ? -0.324 6.547 -11.430 1.00 91.31 71 LYS A C 1
ATOM 578 O O . LYS A 1 71 ? -1.376 6.418 -10.807 1.00 91.31 71 LYS A O 1
ATOM 583 N N . ARG A 1 72 ? -0.185 6.140 -12.696 1.00 93.31 72 ARG A N 1
ATOM 584 C CA . ARG A 1 72 ? -1.241 5.442 -13.443 1.00 93.31 72 ARG A CA 1
ATOM 585 C C . ARG A 1 72 ? -1.589 4.109 -12.782 1.00 93.31 72 ARG A C 1
ATOM 587 O O . ARG A 1 72 ? -2.756 3.862 -12.505 1.00 93.31 72 ARG A O 1
ATOM 594 N N . LEU A 1 73 ? -0.587 3.287 -12.471 1.00 93.50 73 LEU A N 1
ATOM 595 C CA . LEU A 1 73 ? -0.787 1.999 -11.802 1.00 93.50 73 LEU A CA 1
ATOM 596 C C . LEU A 1 73 ? -1.372 2.167 -10.390 1.00 93.50 73 LEU A C 1
ATOM 598 O O . LEU A 1 73 ? -2.234 1.386 -9.992 1.00 93.50 73 LEU A O 1
ATOM 602 N N . ALA A 1 74 ? -0.947 3.194 -9.643 1.00 92.19 74 ALA A N 1
ATOM 603 C CA . ALA A 1 74 ? -1.532 3.531 -8.344 1.00 92.19 74 ALA A CA 1
ATOM 604 C C . ALA A 1 74 ? -3.032 3.822 -8.471 1.00 92.19 74 ALA A C 1
ATOM 606 O O . ALA A 1 74 ? -3.828 3.296 -7.698 1.00 92.19 74 ALA A O 1
ATOM 607 N N . HIS A 1 75 ? -3.419 4.606 -9.479 1.00 91.75 75 HIS A N 1
ATOM 608 C CA . HIS A 1 75 ? -4.816 4.925 -9.743 1.00 91.75 75 HIS A CA 1
ATOM 609 C C . HIS A 1 75 ? -5.642 3.687 -10.119 1.00 91.75 75 HIS A C 1
ATOM 611 O O . HIS A 1 75 ? -6.720 3.500 -9.563 1.00 91.75 75 HIS A O 1
ATOM 617 N N . GLU A 1 76 ? -5.143 2.811 -10.997 1.00 92.50 76 GLU A N 1
ATOM 618 C CA . GLU A 1 76 ? -5.864 1.576 -11.348 1.00 92.50 76 GLU A CA 1
ATOM 619 C C . GLU A 1 76 ? -6.020 0.641 -10.140 1.00 92.50 76 GLU A C 1
ATOM 621 O O . GLU A 1 76 ? -7.113 0.158 -9.861 1.00 92.50 76 GLU A O 1
ATOM 626 N N . ASN A 1 77 ? -4.971 0.467 -9.333 1.00 92.31 77 ASN A N 1
ATOM 627 C CA . ASN A 1 77 ? -5.055 -0.358 -8.124 1.00 92.31 77 ASN A CA 1
ATOM 628 C C . ASN A 1 77 ? -5.972 0.248 -7.054 1.00 92.31 77 ASN A C 1
ATOM 630 O O . ASN A 1 77 ? -6.594 -0.496 -6.299 1.00 92.31 77 ASN A O 1
ATOM 634 N N . ALA A 1 78 ? -6.086 1.577 -6.982 1.00 91.56 78 ALA A N 1
ATOM 635 C CA . ALA A 1 78 ? -7.046 2.219 -6.094 1.00 91.56 78 ALA A CA 1
ATOM 636 C C . ALA A 1 78 ? -8.490 1.859 -6.463 1.00 91.56 78 ALA A C 1
ATOM 638 O O . ALA A 1 78 ? -9.289 1.613 -5.562 1.00 91.56 78 ALA A O 1
ATOM 639 N N . LYS A 1 79 ? -8.820 1.776 -7.761 1.00 91.00 79 LYS A N 1
ATOM 640 C CA . LYS A 1 79 ? -10.154 1.351 -8.216 1.00 91.00 79 LYS A CA 1
ATOM 641 C C . LYS A 1 79 ? -10.463 -0.063 -7.736 1.00 91.00 79 LYS A C 1
ATOM 643 O O . LYS A 1 79 ? -11.511 -0.272 -7.132 1.00 91.00 79 LYS A O 1
ATOM 648 N N . ASP A 1 80 ? -9.529 -0.996 -7.914 1.00 89.81 80 ASP A N 1
ATOM 649 C CA . ASP A 1 80 ? -9.684 -2.374 -7.432 1.00 89.81 80 ASP A CA 1
ATOM 650 C C . ASP A 1 80 ? -9.908 -2.416 -5.908 1.00 89.81 80 ASP A C 1
ATOM 652 O O . ASP A 1 80 ? -10.806 -3.099 -5.416 1.00 89.81 80 ASP A O 1
ATOM 656 N N . ILE A 1 81 ? -9.145 -1.630 -5.145 1.00 89.12 81 ILE A N 1
ATOM 657 C CA . ILE A 1 81 ? -9.277 -1.549 -3.683 1.00 89.12 81 ILE A CA 1
ATOM 658 C C . ILE A 1 81 ? -10.640 -0.983 -3.269 1.00 89.12 81 ILE A C 1
ATOM 660 O O . ILE A 1 81 ? -11.265 -1.517 -2.355 1.00 89.12 81 ILE A O 1
ATOM 664 N N . ILE A 1 82 ? -11.133 0.058 -3.943 1.00 88.88 82 ILE A N 1
ATOM 665 C CA . ILE A 1 82 ? -12.453 0.646 -3.662 1.00 88.88 82 ILE A CA 1
ATOM 666 C C . ILE A 1 82 ? -13.564 -0.396 -3.859 1.00 88.88 82 ILE A C 1
ATOM 668 O O . ILE A 1 82 ? -14.515 -0.434 -3.080 1.00 88.88 82 ILE A O 1
ATOM 672 N N . THR A 1 83 ? -13.428 -1.297 -4.839 1.00 89.81 83 THR A N 1
ATOM 673 C CA . THR A 1 83 ? -14.417 -2.367 -5.068 1.00 89.81 83 THR A CA 1
ATOM 674 C C . THR A 1 83 ? -14.444 -3.452 -3.985 1.00 89.81 83 THR A C 1
ATOM 676 O O . THR A 1 83 ? -15.368 -4.262 -3.978 1.00 89.81 83 THR A O 1
ATOM 679 N N . CYS A 1 84 ? -13.496 -3.459 -3.038 1.00 89.44 84 CYS A N 1
ATOM 680 C CA . CYS A 1 84 ? -13.455 -4.434 -1.942 1.00 89.44 84 CYS A CA 1
ATOM 681 C C . CYS A 1 84 ? -14.502 -4.191 -0.838 1.00 89.44 84 CYS A C 1
ATOM 683 O O . CYS A 1 84 ? -14.603 -5.016 0.066 1.00 89.44 84 CYS A O 1
ATOM 685 N N . GLY A 1 85 ? -15.269 -3.095 -0.902 1.00 88.38 85 GLY A N 1
ATOM 686 C CA . GLY A 1 85 ? -16.406 -2.841 -0.003 1.00 88.38 85 GLY A CA 1
ATOM 687 C C . GLY A 1 85 ? -16.153 -1.847 1.131 1.00 88.38 85 GLY A C 1
ATOM 688 O O . GLY A 1 85 ? -17.074 -1.542 1.872 1.00 88.38 85 GLY A O 1
ATOM 689 N N . PHE A 1 86 ? -14.948 -1.279 1.243 1.00 88.50 86 PHE A N 1
ATOM 690 C CA . PHE A 1 86 ? -14.611 -0.332 2.310 1.00 88.50 86 PHE A CA 1
ATOM 691 C C . PHE A 1 86 ? -15.608 0.831 2.470 1.00 88.50 86 PHE A C 1
ATOM 693 O O . PHE A 1 86 ? -16.023 1.470 1.501 1.00 88.50 86 PHE A O 1
ATOM 700 N N . ASP A 1 87 ? -15.877 1.202 3.721 1.00 88.69 87 ASP A N 1
ATOM 701 C CA . ASP A 1 87 ? -16.623 2.404 4.081 1.00 88.69 87 ASP A CA 1
ATOM 702 C C . ASP A 1 87 ? -15.827 3.654 3.660 1.00 88.69 87 ASP A C 1
ATOM 704 O O . ASP A 1 87 ? -14.785 3.989 4.240 1.00 88.69 87 ASP A O 1
ATOM 708 N N . ILE A 1 88 ? -16.324 4.358 2.643 1.00 88.25 88 ILE A N 1
ATOM 709 C CA . ILE A 1 88 ? -15.703 5.556 2.054 1.00 88.25 88 ILE A CA 1
ATOM 710 C C . ILE A 1 88 ? -15.547 6.680 3.092 1.00 88.25 88 ILE A C 1
ATOM 712 O O . ILE A 1 88 ? -14.598 7.472 3.035 1.00 88.25 88 ILE A O 1
ATOM 716 N N . GLU A 1 89 ? -16.431 6.759 4.088 1.00 89.25 89 GLU A N 1
ATOM 717 C CA . GLU A 1 89 ? -16.341 7.788 5.124 1.00 89.25 89 GLU A CA 1
ATOM 718 C C . GLU A 1 89 ? -15.158 7.530 6.064 1.00 89.25 89 GLU A C 1
ATOM 720 O O . GLU A 1 89 ? -14.484 8.481 6.492 1.00 89.25 89 GLU A O 1
ATOM 725 N N . LYS A 1 90 ? -14.857 6.250 6.318 1.00 87.50 90 LYS A N 1
ATOM 726 C CA . LYS A 1 90 ? -13.805 5.781 7.237 1.00 87.50 90 LYS A CA 1
ATOM 727 C C . LYS A 1 90 ? -12.497 5.385 6.559 1.00 87.50 90 LYS A C 1
ATOM 729 O O . LYS A 1 90 ? -11.532 5.078 7.261 1.00 87.50 90 LYS A O 1
ATOM 734 N N . THR A 1 91 ? -12.440 5.415 5.234 1.00 87.75 91 THR A N 1
ATOM 735 C CA . THR A 1 91 ? -11.265 4.985 4.472 1.00 87.75 91 THR A CA 1
ATOM 736 C C . THR A 1 91 ? -10.530 6.175 3.877 1.00 87.75 91 THR A C 1
ATOM 738 O O . THR A 1 91 ? -11.129 7.133 3.387 1.00 87.75 91 THR A O 1
ATOM 741 N N . PHE A 1 92 ? -9.204 6.139 3.962 1.00 89.88 92 PHE A N 1
ATOM 742 C CA . PHE A 1 92 ? -8.322 7.126 3.356 1.00 89.88 92 PHE A CA 1
ATOM 743 C C . PHE A 1 92 ? -7.250 6.418 2.532 1.00 89.88 92 PHE A C 1
ATOM 745 O O . PHE A 1 92 ? -6.394 5.730 3.086 1.00 89.88 92 PHE A O 1
ATOM 752 N N . ILE A 1 93 ? -7.311 6.593 1.213 1.00 89.06 93 ILE A N 1
ATOM 753 C CA . ILE A 1 93 ? -6.338 6.064 0.255 1.00 89.06 93 ILE A CA 1
ATOM 754 C C . ILE A 1 93 ? -5.480 7.229 -0.236 1.00 89.06 93 ILE A C 1
ATOM 756 O O . ILE A 1 93 ? -6.018 8.282 -0.581 1.00 89.06 93 ILE A O 1
ATOM 760 N N . PHE A 1 94 ? -4.160 7.061 -0.269 1.00 90.00 94 PHE A N 1
ATOM 761 C CA . PHE A 1 94 ? -3.247 8.077 -0.792 1.00 90.00 94 PHE A CA 1
ATOM 762 C C . PHE A 1 94 ? -2.074 7.446 -1.540 1.00 90.00 94 PHE A C 1
ATOM 764 O O . PHE A 1 94 ? -1.711 6.304 -1.271 1.00 90.00 94 PHE A O 1
ATOM 771 N N . THR A 1 95 ? -1.474 8.204 -2.461 1.00 90.44 95 THR A N 1
ATOM 772 C CA . THR A 1 95 ? -0.206 7.838 -3.111 1.00 90.44 95 THR A CA 1
ATOM 773 C C . THR A 1 95 ? 0.937 8.655 -2.528 1.00 90.44 95 THR A C 1
ATOM 775 O O . THR A 1 95 ? 0.740 9.833 -2.208 1.00 90.44 95 THR A O 1
ATOM 778 N N . ASP A 1 96 ? 2.120 8.062 -2.399 1.00 90.50 96 ASP A N 1
ATOM 779 C CA . ASP A 1 96 ? 3.276 8.729 -1.797 1.00 90.50 96 ASP A CA 1
ATOM 780 C C . ASP A 1 96 ? 3.717 9.943 -2.623 1.00 90.50 96 ASP A C 1
ATOM 782 O O . ASP A 1 96 ? 3.890 11.036 -2.069 1.00 90.50 96 ASP A O 1
ATOM 786 N N . PHE A 1 97 ? 3.749 9.830 -3.957 1.00 88.44 97 PHE A N 1
ATOM 787 C CA . PHE A 1 97 ? 4.068 10.973 -4.822 1.00 88.44 97 PHE A CA 1
ATOM 788 C C . PHE A 1 97 ? 3.101 12.156 -4.691 1.00 88.44 97 PHE A C 1
ATOM 790 O O . PHE A 1 97 ? 3.489 13.294 -4.966 1.00 88.44 97 PHE A O 1
ATOM 797 N N . SER A 1 98 ? 1.841 11.913 -4.332 1.00 83.69 98 SER A N 1
ATOM 798 C CA . SER A 1 98 ? 0.845 12.981 -4.181 1.00 83.69 98 SER A CA 1
ATOM 799 C C . SER A 1 98 ? 0.853 13.536 -2.755 1.00 83.69 98 SER A C 1
ATOM 801 O O . SER A 1 98 ? 0.835 14.753 -2.547 1.00 83.69 98 SER A O 1
ATOM 803 N N . TYR A 1 99 ? 0.949 12.648 -1.765 1.00 82.12 99 TYR A N 1
ATOM 804 C CA . TYR A 1 99 ? 0.819 12.997 -0.357 1.00 82.12 99 TYR A CA 1
ATOM 805 C C . TYR A 1 99 ? 2.039 13.736 0.194 1.00 82.12 99 TYR A C 1
ATOM 807 O O . TYR A 1 99 ? 1.877 14.759 0.863 1.00 82.12 99 TYR A O 1
ATOM 815 N N . VAL A 1 100 ? 3.256 13.295 -0.148 1.00 75.75 100 VAL A N 1
ATOM 816 C CA . VAL A 1 100 ? 4.501 13.949 0.297 1.00 75.75 100 VAL A CA 1
ATOM 817 C C . VAL A 1 100 ? 4.613 15.380 -0.255 1.00 75.75 100 VAL A C 1
ATOM 819 O O . VAL A 1 100 ? 5.201 16.249 0.384 1.00 75.75 100 VAL A O 1
ATOM 822 N N . GLY A 1 101 ? 3.971 15.670 -1.393 1.00 61.78 101 GLY A N 1
ATOM 823 C CA . GLY A 1 101 ? 3.889 17.011 -1.984 1.00 61.78 101 GLY A CA 1
ATOM 824 C C . GLY A 1 101 ? 2.746 17.896 -1.463 1.00 61.78 101 GLY A C 1
ATOM 825 O O . GLY A 1 101 ? 2.551 18.993 -1.982 1.00 61.78 101 GLY A O 1
ATOM 826 N N . GLY A 1 102 ? 1.951 17.435 -0.489 1.00 59.78 102 GLY A N 1
ATOM 827 C CA . GLY A 1 102 ? 0.788 18.168 0.032 1.00 59.78 102 GLY A CA 1
ATOM 828 C C . GLY A 1 102 ? -0.447 18.162 -0.884 1.00 59.78 102 GLY A C 1
ATOM 829 O O . GLY A 1 102 ? -1.447 18.822 -0.576 1.00 59.78 102 GLY A O 1
ATOM 830 N N . PHE A 1 103 ? -0.418 17.403 -1.984 1.00 47.78 103 PHE A N 1
ATOM 831 C CA . PHE A 1 103 ? -1.545 17.229 -2.897 1.00 47.78 103 PHE A CA 1
ATOM 832 C C . PHE A 1 103 ? -2.333 15.968 -2.527 1.00 47.78 103 PHE A C 1
ATOM 834 O O . PHE A 1 103 ? -2.018 14.856 -2.935 1.00 47.78 103 PHE A O 1
ATOM 841 N N . ILE A 1 104 ? -3.417 16.138 -1.767 1.00 50.84 104 ILE A N 1
ATOM 842 C CA . ILE A 1 104 ? -4.416 15.074 -1.611 1.00 50.84 104 ILE A CA 1
ATOM 843 C C . ILE A 1 104 ? -5.243 15.032 -2.898 1.00 50.84 104 ILE A C 1
ATOM 845 O O . ILE A 1 104 ? -6.135 15.861 -3.091 1.00 50.84 104 ILE A O 1
ATOM 849 N N . THR A 1 105 ? -4.952 14.066 -3.764 1.00 42.97 105 THR A N 1
ATOM 850 C CA . THR A 1 105 ? -5.915 13.628 -4.777 1.00 42.97 105 THR A CA 1
ATOM 851 C C . THR A 1 105 ? -6.815 12.605 -4.098 1.00 42.97 105 THR A C 1
ATOM 853 O O . THR A 1 105 ? -6.345 11.538 -3.717 1.00 42.97 105 THR A O 1
ATOM 856 N N . TYR A 1 106 ? -8.084 12.955 -3.883 1.00 47.25 106 TYR A N 1
ATOM 857 C CA . TYR A 1 106 ? -9.101 11.940 -3.625 1.00 47.25 106 TYR A CA 1
ATOM 858 C C . TYR A 1 106 ? -9.296 11.204 -4.950 1.00 47.25 106 TYR A C 1
ATOM 860 O O . TYR A 1 106 ? -9.651 11.848 -5.939 1.00 47.25 106 TYR A O 1
ATOM 868 N N . LEU A 1 107 ? -8.963 9.915 -4.973 1.00 47.00 107 LEU A N 1
ATOM 869 C CA . LEU A 1 107 ? -9.403 9.009 -6.030 1.00 47.00 107 LEU A CA 1
ATOM 870 C C . LEU A 1 107 ? -10.865 8.633 -5.783 1.00 47.00 107 LEU A C 1
ATOM 872 O O . LEU A 1 107 ? -11.221 8.482 -4.590 1.00 47.00 107 LEU A O 1
#

Organism: Oryza sativa subsp. japonica (NCBI: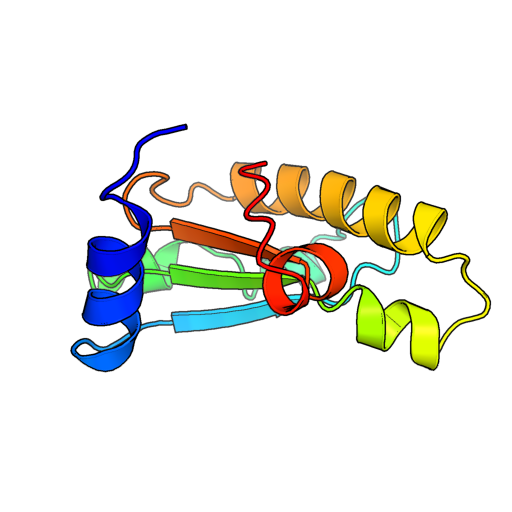txid39947)

pLDDT: mean 77.86, std 17.62, range [31.06, 94.19]

Radius of gyration: 13.91 Å; chains: 1; bounding box: 29×36×33 Å

Foldseek 3Di:
DDPPVVCPLVVLVVVDDEAEEEDAQDDLDDDPVVCVSLQQVVCVVVVAAYEYEHALVVCVVPDPDDSVRSVNSLVSVVVVSVVNPHDPVRYHYDYPVQVVVVHDDDD